Protein AF-A0A7W1PRG0-F1 (afdb_monomer_lite)

Sequence (134 aa):
MAADTMVGPDDLRAFGAVNIRLDDPRYRGPLARDLARLAGGRATELVLLGGLATGKYVDLLLDVVGGRLLFPTDFVGRGDMSRGALLLRAAREGRELAYEPALGALPRPRPRPRGAANGRDENRDDTADPEGRE

pLDDT: mean 78.68, std 19.59, range [35.84, 98.12]

Structure (mmCIF, N/CA/C/O backbone):
data_AF-A0A7W1PRG0-F1
#
_entry.id   AF-A0A7W1PRG0-F1
#
loop_
_atom_site.group_PDB
_atom_site.id
_atom_site.type_symbol
_atom_site.label_atom_id
_atom_site.label_alt_id
_atom_site.label_comp_id
_atom_site.label_asym_id
_atom_site.label_entity_id
_atom_site.label_seq_id
_atom_site.pdbx_PDB_ins_code
_atom_site.Cartn_x
_atom_site.Cartn_y
_atom_site.Cartn_z
_atom_site.occupancy
_atom_site.B_iso_or_equiv
_atom_site.auth_seq_id
_atom_site.auth_comp_id
_atom_site.auth_asym_id
_atom_site.auth_atom_id
_atom_site.pdbx_PDB_model_num
ATOM 1 N N . MET A 1 1 ? 0.738 -22.029 6.331 1.00 50.50 1 MET A N 1
ATOM 2 C CA . MET A 1 1 ? 1.036 -22.388 4.929 1.00 50.50 1 MET A CA 1
ATOM 3 C C . MET A 1 1 ? 2.509 -22.131 4.699 1.00 50.50 1 MET A C 1
ATOM 5 O O . MET A 1 1 ? 2.979 -21.082 5.128 1.00 50.50 1 MET A O 1
ATOM 9 N N . ALA A 1 2 ? 3.233 -23.089 4.122 1.00 68.38 2 ALA A N 1
ATOM 10 C CA . ALA A 1 2 ? 4.584 -22.830 3.634 1.00 68.38 2 ALA A CA 1
ATOM 11 C C . ALA A 1 2 ? 4.486 -21.981 2.357 1.00 68.38 2 ALA A C 1
ATOM 13 O O . ALA A 1 2 ? 3.464 -22.020 1.676 1.00 68.38 2 ALA A O 1
ATOM 14 N N . ALA A 1 3 ? 5.502 -21.175 2.066 1.00 75.75 3 ALA A N 1
ATOM 15 C CA . ALA A 1 3 ? 5.589 -20.524 0.767 1.00 75.75 3 ALA A CA 1
ATOM 16 C C . ALA A 1 3 ? 5.979 -21.579 -0.281 1.00 75.75 3 ALA A C 1
ATOM 18 O O . ALA A 1 3 ? 6.991 -22.256 -0.106 1.00 75.75 3 ALA A O 1
ATOM 19 N N . ASP A 1 4 ? 5.193 -21.708 -1.352 1.00 88.56 4 ASP A N 1
ATOM 20 C CA . ASP A 1 4 ? 5.396 -22.746 -2.379 1.00 88.56 4 ASP A CA 1
ATOM 21 C C . ASP A 1 4 ? 6.439 -22.349 -3.444 1.00 88.56 4 ASP A C 1
ATOM 23 O O . ASP A 1 4 ? 6.905 -23.190 -4.211 1.00 88.56 4 ASP A O 1
ATOM 27 N N . THR A 1 5 ? 6.833 -21.071 -3.483 1.00 91.00 5 THR A N 1
ATOM 28 C CA . THR A 1 5 ? 7.766 -20.516 -4.475 1.00 91.00 5 THR A CA 1
ATOM 29 C C . THR A 1 5 ? 9.046 -20.039 -3.800 1.00 91.00 5 THR A C 1
ATOM 31 O O . THR A 1 5 ? 9.022 -19.112 -2.989 1.00 91.00 5 THR A O 1
ATOM 34 N N . MET A 1 6 ? 10.179 -20.640 -4.165 1.00 92.56 6 MET A N 1
ATOM 35 C CA . MET A 1 6 ? 11.499 -20.163 -3.752 1.00 92.56 6 MET A CA 1
ATOM 36 C C . MET A 1 6 ? 11.862 -18.900 -4.541 1.00 92.56 6 MET A C 1
ATOM 38 O O . MET A 1 6 ? 11.782 -18.905 -5.764 1.00 92.56 6 MET A O 1
ATOM 42 N N . VAL A 1 7 ? 12.265 -17.837 -3.840 1.00 93.62 7 VAL A N 1
ATOM 43 C CA . VAL A 1 7 ? 12.763 -16.590 -4.442 1.00 93.62 7 VAL A CA 1
ATOM 44 C C . VAL A 1 7 ? 14.275 -16.538 -4.255 1.00 93.62 7 VAL A C 1
ATOM 46 O O . VAL A 1 7 ? 14.759 -16.525 -3.121 1.00 93.62 7 VAL A O 1
ATOM 49 N N . GLY A 1 8 ? 15.017 -16.532 -5.360 1.00 96.25 8 GLY A N 1
ATOM 50 C CA . GLY A 1 8 ? 16.476 -16.511 -5.387 1.00 96.25 8 GLY A CA 1
ATOM 51 C C . GLY A 1 8 ? 17.074 -15.161 -5.808 1.00 96.25 8 GLY A C 1
ATOM 52 O O . GLY A 1 8 ? 16.356 -14.219 -6.151 1.00 96.25 8 GLY A O 1
ATOM 53 N N . PRO A 1 9 ? 18.414 -15.041 -5.818 1.00 97.31 9 PRO A N 1
ATOM 54 C CA . PRO A 1 9 ? 19.097 -13.807 -6.213 1.00 97.31 9 PRO A CA 1
ATOM 55 C C . PRO A 1 9 ? 18.767 -13.333 -7.633 1.00 97.31 9 PRO A C 1
ATOM 57 O O . PRO A 1 9 ? 18.684 -12.128 -7.867 1.00 97.31 9 PRO A O 1
ATOM 60 N N . ASP A 1 10 ? 18.570 -14.255 -8.577 1.00 96.75 10 ASP A N 1
ATOM 61 C CA . ASP A 1 10 ? 18.210 -13.911 -9.956 1.00 96.75 10 ASP A CA 1
ATOM 62 C C . ASP A 1 10 ? 16.804 -13.317 -10.053 1.00 96.75 10 ASP A C 1
ATOM 64 O O . ASP A 1 10 ? 16.608 -12.342 -10.779 1.00 96.75 10 ASP A O 1
ATOM 68 N N . ASP A 1 11 ? 15.862 -13.806 -9.244 1.00 94.94 11 ASP A N 1
ATOM 69 C CA . ASP A 1 11 ? 14.525 -13.221 -9.141 1.00 94.94 11 ASP A CA 1
ATOM 70 C C . ASP A 1 11 ? 14.600 -11.793 -8.598 1.00 94.94 11 ASP A C 1
ATOM 72 O O . ASP A 1 11 ? 14.005 -10.879 -9.163 1.00 94.94 11 ASP A O 1
ATOM 76 N N . LEU A 1 12 ? 15.403 -11.561 -7.552 1.00 94.25 12 LEU A N 1
ATOM 77 C CA . LEU A 1 12 ? 15.588 -10.221 -6.987 1.00 94.25 12 LEU A CA 1
ATOM 78 C C . LEU A 1 12 ? 16.194 -9.243 -8.005 1.00 94.25 12 LEU A C 1
ATOM 80 O O . LEU A 1 12 ? 15.760 -8.091 -8.088 1.00 94.25 12 LEU A O 1
ATOM 84 N N . ARG A 1 13 ? 17.162 -9.695 -8.815 1.00 95.94 13 ARG A N 1
ATOM 85 C CA . ARG A 1 13 ? 17.723 -8.893 -9.917 1.00 95.94 13 ARG A CA 1
ATOM 86 C C . ARG A 1 13 ? 16.669 -8.602 -10.982 1.00 95.94 13 ARG A C 1
ATOM 88 O O . ARG A 1 13 ? 16.570 -7.463 -11.437 1.00 95.94 13 ARG A O 1
ATOM 95 N N . ALA A 1 14 ? 15.865 -9.597 -11.349 1.00 92.88 14 ALA A N 1
ATOM 96 C CA . ALA A 1 14 ? 14.778 -9.429 -12.306 1.00 92.88 14 ALA A CA 1
ATOM 97 C C . ALA A 1 14 ? 13.718 -8.437 -11.797 1.00 92.88 14 ALA A C 1
ATOM 99 O O . ALA A 1 14 ? 13.286 -7.566 -12.552 1.00 92.88 14 ALA A O 1
ATOM 100 N N . PHE A 1 15 ? 13.353 -8.497 -10.512 1.00 91.19 15 PHE A N 1
ATOM 101 C CA . PHE A 1 15 ? 12.432 -7.543 -9.886 1.00 91.19 15 PHE A CA 1
ATOM 102 C C . PHE A 1 15 ? 13.003 -6.122 -9.908 1.00 91.19 15 PHE A C 1
ATOM 104 O O . PHE A 1 15 ? 12.298 -5.180 -10.267 1.00 91.19 15 PHE A O 1
ATOM 111 N N . GLY A 1 16 ? 14.293 -5.970 -9.593 1.00 91.88 16 GLY A N 1
ATOM 112 C CA . GLY A 1 16 ? 14.989 -4.682 -9.626 1.00 91.88 16 GLY A CA 1
ATOM 113 C C . GLY A 1 16 ? 15.124 -4.068 -11.025 1.00 91.88 16 GLY A C 1
ATOM 114 O O . GLY A 1 16 ? 15.274 -2.854 -11.145 1.00 91.88 16 GLY A O 1
ATOM 115 N N . ALA A 1 17 ? 15.037 -4.872 -12.090 1.00 93.00 17 ALA A N 1
ATOM 116 C CA . ALA A 1 17 ? 15.130 -4.404 -13.475 1.00 93.00 17 ALA A CA 1
ATOM 117 C C . ALA A 1 17 ? 13.839 -3.739 -14.003 1.00 93.00 17 ALA A C 1
ATOM 119 O O . ALA A 1 17 ? 13.829 -3.170 -15.105 1.00 93.00 17 ALA A O 1
ATOM 120 N N . VAL A 1 18 ? 12.735 -3.814 -13.252 1.00 91.50 18 VAL A N 1
ATOM 121 C CA . VAL A 1 18 ? 11.455 -3.198 -13.618 1.00 91.50 18 VAL A CA 1
ATOM 122 C C . VAL A 1 18 ? 11.296 -1.866 -12.893 1.00 91.50 18 VAL A C 1
ATOM 124 O O . VAL A 1 18 ? 11.309 -1.789 -11.667 1.00 91.50 18 VAL A O 1
ATOM 127 N N . ASN A 1 19 ? 11.100 -0.792 -13.659 1.00 88.00 19 ASN A N 1
ATOM 128 C CA . ASN A 1 19 ? 10.849 0.517 -13.073 1.00 88.00 19 ASN A CA 1
ATOM 129 C C . ASN A 1 19 ? 9.418 0.579 -12.526 1.00 88.00 19 ASN A C 1
ATOM 131 O O . ASN A 1 19 ? 8.456 0.316 -13.244 1.00 88.00 19 ASN A O 1
ATOM 135 N N . ILE A 1 20 ? 9.265 1.011 -11.273 1.00 85.94 20 ILE A N 1
ATOM 136 C CA . ILE A 1 20 ? 7.956 1.234 -10.640 1.00 85.94 20 ILE A CA 1
ATOM 137 C C . ILE A 1 20 ? 7.369 2.556 -11.160 1.00 85.94 20 ILE A C 1
ATOM 139 O O . ILE A 1 20 ? 7.403 3.594 -10.486 1.00 85.94 20 ILE A O 1
ATOM 143 N N . ARG A 1 21 ? 6.887 2.532 -12.405 1.00 85.12 21 ARG A N 1
ATOM 144 C CA . ARG A 1 21 ? 6.259 3.662 -13.096 1.00 85.12 21 ARG A CA 1
ATOM 145 C C . ARG A 1 21 ? 5.028 3.203 -13.864 1.00 85.12 21 ARG A C 1
ATOM 147 O O . ARG A 1 21 ? 5.051 2.168 -14.519 1.00 85.12 21 ARG A O 1
ATOM 154 N N . LEU A 1 22 ? 3.960 4.000 -13.818 1.00 84.56 22 LEU A N 1
ATOM 155 C CA . LEU A 1 22 ? 2.697 3.666 -14.484 1.00 84.56 22 LEU A CA 1
ATOM 156 C C . LEU A 1 22 ? 2.790 3.634 -16.017 1.00 84.56 22 LEU A C 1
ATOM 158 O O . LEU A 1 22 ? 1.902 3.074 -16.649 1.00 84.56 22 LEU A O 1
ATOM 162 N N . ASP A 1 23 ? 3.823 4.214 -16.622 1.00 86.75 23 ASP A N 1
ATOM 163 C CA . ASP A 1 23 ? 4.082 4.122 -18.061 1.00 86.75 23 ASP A CA 1
ATOM 164 C C . ASP A 1 23 ? 4.913 2.888 -18.458 1.00 86.75 23 ASP A C 1
ATOM 166 O O . ASP A 1 23 ? 4.972 2.575 -19.646 1.00 86.75 23 ASP A O 1
ATOM 170 N N . ASP A 1 24 ? 5.493 2.145 -17.504 1.00 90.69 24 ASP A N 1
ATOM 171 C CA . ASP A 1 24 ? 6.158 0.866 -17.774 1.00 90.69 24 ASP A CA 1
ATOM 172 C C . ASP A 1 24 ? 5.105 -0.263 -17.822 1.00 90.69 24 ASP A C 1
ATOM 174 O O . ASP A 1 24 ? 4.514 -0.610 -16.790 1.00 90.69 24 ASP A O 1
ATOM 178 N N . PRO A 1 25 ? 4.847 -0.880 -18.992 1.00 91.19 25 PRO A N 1
ATOM 179 C CA . PRO A 1 25 ? 3.828 -1.919 -19.128 1.00 91.19 25 PRO A CA 1
ATOM 180 C C . PRO A 1 25 ? 4.151 -3.181 -18.318 1.00 91.19 25 PRO A C 1
ATOM 182 O O . PRO A 1 25 ? 3.223 -3.886 -17.913 1.00 91.19 25 PRO A O 1
ATOM 185 N N . ARG A 1 26 ? 5.434 -3.450 -18.027 1.00 91.81 26 ARG A N 1
ATOM 186 C CA . ARG A 1 26 ? 5.861 -4.596 -17.204 1.00 91.81 26 ARG A CA 1
ATOM 187 C C . ARG A 1 26 ? 5.451 -4.427 -15.743 1.00 91.81 26 ARG A C 1
ATOM 189 O O . ARG A 1 26 ? 5.270 -5.421 -15.051 1.00 91.81 26 ARG A O 1
ATOM 196 N N . TYR A 1 27 ? 5.263 -3.186 -15.297 1.00 90.00 27 TYR A N 1
ATOM 197 C CA . TYR A 1 27 ? 4.741 -2.863 -13.974 1.00 90.00 27 TYR A CA 1
ATOM 198 C C . TYR A 1 27 ? 3.218 -2.645 -13.992 1.00 90.00 27 TYR A C 1
ATOM 200 O O . TYR A 1 27 ? 2.489 -3.279 -13.226 1.00 90.00 27 TYR A O 1
ATOM 208 N N . ARG A 1 28 ? 2.707 -1.793 -14.894 1.00 90.75 28 ARG A N 1
ATOM 209 C CA . ARG A 1 28 ? 1.275 -1.446 -14.954 1.00 90.75 28 ARG A CA 1
ATOM 210 C C . ARG A 1 28 ? 0.389 -2.642 -15.303 1.00 90.75 28 ARG A C 1
ATOM 212 O O . ARG A 1 28 ? -0.686 -2.777 -14.725 1.00 90.75 28 ARG A O 1
ATOM 219 N N . GLY A 1 29 ? 0.810 -3.482 -16.251 1.00 92.88 29 GLY A N 1
ATOM 220 C CA . GLY A 1 29 ? 0.007 -4.594 -16.766 1.00 92.88 29 GLY A CA 1
ATOM 221 C C . GLY A 1 29 ? -0.372 -5.613 -15.684 1.00 92.88 29 GLY A C 1
ATOM 222 O O . GLY A 1 29 ? -1.566 -5.848 -15.482 1.00 92.88 29 GLY A O 1
ATOM 223 N N . PRO A 1 30 ? 0.607 -6.188 -14.956 1.00 92.75 30 PRO A N 1
ATOM 224 C CA . PRO A 1 30 ? 0.329 -7.100 -13.851 1.00 92.75 30 PRO A CA 1
ATOM 225 C C . PRO A 1 30 ? -0.543 -6.476 -12.759 1.00 92.75 30 PRO A C 1
ATOM 227 O O . PRO A 1 30 ? -1.549 -7.069 -12.376 1.00 92.75 30 PRO A O 1
ATOM 230 N N . LEU A 1 31 ? -0.216 -5.251 -12.331 1.00 89.88 31 LEU A N 1
ATOM 231 C CA . LEU A 1 31 ? -0.954 -4.555 -11.279 1.00 89.88 31 LEU A CA 1
ATOM 232 C C . LEU A 1 31 ? -2.421 -4.318 -11.671 1.00 89.88 31 LEU A C 1
ATOM 234 O O . LEU A 1 31 ? -3.319 -4.636 -10.899 1.00 89.88 31 LEU A O 1
ATOM 238 N N . ALA A 1 32 ? -2.688 -3.829 -12.885 1.00 90.69 32 ALA A N 1
ATOM 239 C CA . ALA A 1 32 ? -4.053 -3.588 -13.357 1.00 90.69 32 ALA A CA 1
ATOM 240 C C . ALA A 1 32 ? -4.873 -4.883 -13.466 1.00 90.69 32 ALA A C 1
ATOM 242 O O . ALA A 1 32 ? -6.032 -4.919 -13.051 1.00 90.69 32 ALA A O 1
ATOM 243 N N . ARG A 1 33 ? -4.272 -5.957 -13.995 1.00 92.50 33 ARG A N 1
ATOM 244 C CA . ARG A 1 33 ? -4.923 -7.270 -14.119 1.00 92.50 33 ARG A CA 1
ATOM 245 C C . ARG A 1 33 ? -5.354 -7.805 -12.757 1.00 92.50 33 ARG A C 1
ATOM 247 O O . ARG A 1 33 ? -6.487 -8.260 -12.607 1.00 92.50 33 ARG A O 1
ATOM 254 N N . ASP A 1 34 ? -4.453 -7.780 -11.782 1.00 90.38 34 ASP A N 1
ATOM 255 C CA . ASP A 1 34 ? -4.722 -8.378 -10.476 1.00 90.38 34 ASP A CA 1
ATOM 256 C C . ASP A 1 34 ? -5.665 -7.496 -9.645 1.00 90.38 34 ASP A C 1
ATOM 258 O O . ASP A 1 34 ? -6.558 -8.016 -8.977 1.00 90.38 34 ASP A O 1
ATOM 262 N N . LEU A 1 35 ? -5.595 -6.169 -9.799 1.00 88.12 35 LEU A N 1
ATOM 263 C CA . LEU A 1 35 ? -6.596 -5.258 -9.239 1.00 88.12 35 LEU A CA 1
ATOM 264 C C . LEU A 1 35 ? -7.991 -5.474 -9.822 1.00 88.12 35 LEU A C 1
ATOM 266 O O . LEU A 1 35 ? -8.956 -5.470 -9.065 1.00 88.12 35 LEU A O 1
ATOM 270 N N . ALA A 1 36 ? -8.124 -5.702 -11.131 1.00 87.81 36 ALA A N 1
ATOM 271 C CA . ALA A 1 36 ? -9.422 -5.989 -11.741 1.00 87.81 36 ALA A CA 1
ATOM 272 C C . ALA A 1 36 ? -10.050 -7.275 -11.173 1.00 87.81 36 ALA A C 1
ATOM 274 O O . ALA A 1 36 ? -11.254 -7.321 -10.921 1.00 87.81 36 ALA A O 1
ATOM 275 N N . ARG A 1 37 ? -9.229 -8.302 -10.906 1.00 88.00 37 ARG A N 1
ATOM 276 C CA . ARG A 1 37 ? -9.675 -9.544 -10.253 1.00 88.00 37 ARG A CA 1
ATOM 277 C C . ARG A 1 37 ? -10.159 -9.295 -8.826 1.00 88.00 37 ARG A C 1
ATOM 279 O O . ARG A 1 37 ? -11.223 -9.784 -8.462 1.00 88.00 37 ARG A O 1
ATOM 286 N N . LEU A 1 38 ? -9.412 -8.514 -8.043 1.00 84.31 38 LEU A N 1
ATOM 287 C CA . LEU A 1 38 ? -9.803 -8.139 -6.679 1.00 84.31 38 LEU A CA 1
ATOM 288 C C . LEU A 1 38 ? -11.084 -7.295 -6.670 1.00 84.31 38 LEU A C 1
ATOM 290 O O . LEU A 1 38 ? -11.985 -7.533 -5.870 1.00 84.31 38 LEU A O 1
ATOM 294 N N . ALA A 1 39 ? -11.195 -6.341 -7.594 1.00 82.06 39 ALA A N 1
ATOM 295 C CA . ALA A 1 39 ? -12.329 -5.433 -7.690 1.00 82.06 39 ALA A CA 1
ATOM 296 C C . ALA A 1 39 ? -13.643 -6.133 -8.064 1.00 82.06 39 ALA A C 1
ATOM 298 O O . ALA A 1 39 ? -14.699 -5.644 -7.654 1.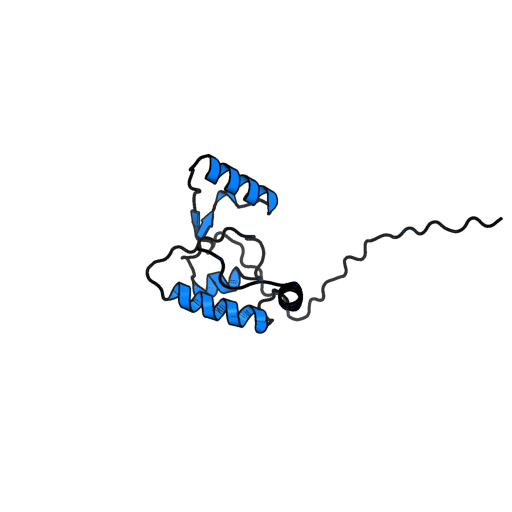00 82.06 39 ALA A O 1
ATOM 299 N N . GLY A 1 40 ? -13.566 -7.231 -8.829 1.00 78.94 40 GLY A N 1
ATOM 300 C CA . GLY A 1 40 ? -14.702 -8.066 -9.235 1.00 78.94 40 GLY A CA 1
ATOM 301 C C . GLY A 1 40 ? -15.141 -9.113 -8.203 1.00 78.94 40 GLY A C 1
ATOM 302 O O . GLY A 1 40 ? -16.154 -9.780 -8.413 1.00 78.94 40 GLY A O 1
ATOM 303 N N . GLY A 1 41 ? -14.405 -9.273 -7.098 1.00 70.75 41 GLY A N 1
ATOM 304 C CA . GLY A 1 41 ? -14.809 -10.113 -5.968 1.00 70.75 41 GLY A CA 1
ATOM 305 C C . GLY A 1 41 ? -15.956 -9.502 -5.151 1.00 70.75 41 GLY A C 1
ATOM 306 O O . GLY A 1 41 ? -16.302 -8.331 -5.310 1.00 70.75 41 GLY A O 1
ATOM 307 N N . ARG A 1 42 ? -16.553 -10.294 -4.243 1.00 67.00 42 ARG A N 1
ATOM 308 C CA . ARG A 1 42 ? -17.539 -9.804 -3.252 1.00 67.00 42 ARG A CA 1
ATOM 309 C C . ARG A 1 42 ? -16.990 -8.584 -2.501 1.00 67.00 42 ARG A C 1
ATOM 311 O O . ARG A 1 42 ? -15.777 -8.454 -2.387 1.00 67.00 42 ARG A O 1
ATOM 318 N N . ALA A 1 43 ? -17.884 -7.733 -1.985 1.00 69.12 43 ALA A N 1
ATOM 319 C CA . ALA A 1 43 ? -17.588 -6.493 -1.256 1.00 69.12 43 ALA A CA 1
ATOM 320 C C . ALA A 1 43 ? -16.390 -6.633 -0.296 1.00 69.12 43 ALA A C 1
ATOM 322 O O . ALA A 1 43 ? -16.532 -7.074 0.838 1.00 69.12 43 ALA A O 1
ATOM 323 N N . THR A 1 44 ? -15.204 -6.301 -0.803 1.00 76.12 44 THR A N 1
ATOM 324 C CA . THR A 1 44 ? -13.927 -6.387 -0.096 1.00 76.12 44 THR A CA 1
ATOM 325 C C . THR A 1 44 ? -13.454 -4.965 0.126 1.00 76.12 44 THR A C 1
ATOM 327 O O . THR A 1 44 ? -13.434 -4.169 -0.816 1.00 76.12 44 THR A O 1
ATOM 330 N N . GLU A 1 45 ? -13.094 -4.645 1.361 1.00 83.19 45 GLU A N 1
ATOM 331 C CA . GLU A 1 45 ? -12.439 -3.385 1.688 1.00 83.19 45 GLU A CA 1
ATOM 332 C C . GLU A 1 45 ? -10.966 -3.471 1.287 1.00 83.19 45 GLU A C 1
ATOM 334 O O . GLU A 1 45 ? -10.270 -4.432 1.622 1.00 83.19 45 GLU A O 1
ATOM 339 N N . LEU A 1 46 ? -10.484 -2.480 0.535 1.00 87.88 46 LEU A N 1
ATOM 340 C CA . LEU A 1 46 ? -9.079 -2.399 0.149 1.00 87.88 46 LEU A CA 1
ATOM 341 C C . LEU A 1 46 ? -8.403 -1.319 0.977 1.00 87.88 46 LEU A C 1
ATOM 343 O O . LEU A 1 46 ? -8.655 -0.139 0.759 1.00 87.88 46 LEU A O 1
ATOM 347 N N . VAL A 1 47 ? -7.511 -1.713 1.881 1.00 91.06 47 VAL A N 1
ATOM 348 C CA . VAL A 1 47 ? -6.801 -0.779 2.762 1.00 91.06 47 VAL A CA 1
ATOM 349 C C . VAL A 1 47 ? -5.349 -0.618 2.309 1.00 91.06 47 VAL A C 1
ATOM 351 O O . VAL A 1 47 ? -4.579 -1.579 2.280 1.00 91.06 47 VAL A O 1
ATOM 354 N N . LEU A 1 48 ? -4.944 0.608 1.976 1.00 90.31 48 LEU A N 1
ATOM 355 C CA . LEU A 1 48 ? -3.567 0.942 1.622 1.00 90.31 48 LEU A CA 1
ATOM 356 C C . LEU A 1 48 ? -2.736 1.213 2.883 1.00 90.31 48 LEU A C 1
ATOM 358 O O . LEU A 1 48 ? -2.829 2.275 3.493 1.00 90.31 48 LEU A O 1
ATOM 362 N N . LEU A 1 49 ? -1.876 0.256 3.236 1.00 90.62 49 LEU A N 1
ATOM 363 C CA . LEU A 1 49 ? -0.960 0.349 4.384 1.00 90.62 49 LEU A CA 1
ATOM 364 C C . LEU A 1 49 ? 0.456 0.837 4.011 1.00 90.62 49 LEU A C 1
ATOM 366 O O . LEU A 1 49 ? 1.341 0.900 4.863 1.00 90.62 49 LEU A O 1
ATOM 370 N N . GLY A 1 50 ? 0.678 1.168 2.737 1.00 83.06 50 GLY A N 1
ATOM 371 C CA . GLY A 1 50 ? 1.951 1.658 2.210 1.00 83.06 50 GLY A CA 1
ATOM 372 C C . GLY A 1 50 ? 2.039 3.184 2.117 1.00 83.06 50 GLY A C 1
ATOM 373 O O . GLY A 1 50 ? 1.246 3.930 2.691 1.00 83.06 50 GLY A O 1
ATOM 374 N N . GLY A 1 51 ? 3.027 3.662 1.360 1.00 77.81 51 GLY A N 1
ATOM 375 C CA . GLY A 1 51 ? 3.239 5.088 1.135 1.00 77.81 51 GLY A CA 1
ATOM 376 C C . GLY A 1 51 ? 2.101 5.758 0.358 1.00 77.81 51 GLY A C 1
ATOM 377 O O . GLY A 1 51 ? 1.866 5.475 -0.810 1.00 77.81 51 GLY A O 1
ATOM 378 N N . LEU A 1 52 ? 1.446 6.740 0.973 1.00 69.50 52 LEU A N 1
ATOM 379 C CA . LEU A 1 52 ? 0.325 7.472 0.361 1.00 69.50 52 LEU A CA 1
ATOM 380 C C . LEU A 1 52 ? 0.767 8.572 -0.625 1.00 69.50 52 LEU A C 1
ATOM 382 O O . LEU A 1 52 ? -0.055 9.186 -1.293 1.00 69.50 52 LEU A O 1
ATOM 386 N N . ALA A 1 53 ? 2.074 8.840 -0.709 1.00 59.34 53 ALA A N 1
ATOM 387 C CA . ALA A 1 53 ? 2.619 10.048 -1.330 1.00 59.34 53 ALA A CA 1
ATOM 388 C C . ALA A 1 53 ? 2.938 9.926 -2.831 1.00 59.34 53 ALA A C 1
ATOM 390 O O . ALA A 1 53 ? 3.364 10.905 -3.442 1.00 59.34 53 ALA A O 1
ATOM 391 N N . THR A 1 54 ? 2.794 8.747 -3.450 1.00 62.22 54 THR A N 1
ATOM 392 C CA . THR A 1 54 ? 3.246 8.562 -4.839 1.00 62.22 54 THR A CA 1
ATOM 393 C C . THR A 1 54 ? 2.158 8.025 -5.760 1.00 62.22 54 THR A C 1
ATOM 395 O O . THR A 1 54 ? 1.652 6.925 -5.557 1.00 62.22 54 THR A O 1
ATOM 398 N N . GLY A 1 55 ? 1.921 8.728 -6.872 1.00 65.31 55 GLY A N 1
ATOM 399 C CA . GLY A 1 55 ? 1.090 8.277 -8.004 1.00 65.31 55 GLY A CA 1
ATOM 400 C C . GLY A 1 55 ? 1.636 7.049 -8.738 1.00 65.31 55 GLY A C 1
ATOM 401 O O . GLY A 1 55 ? 1.178 6.696 -9.811 1.00 65.31 55 GLY A O 1
ATOM 402 N N . LYS A 1 56 ? 2.643 6.370 -8.179 1.00 73.56 56 LYS A N 1
ATOM 403 C CA . LYS A 1 56 ? 3.216 5.136 -8.726 1.00 73.56 56 LYS A CA 1
ATOM 404 C C . LYS A 1 56 ? 2.208 3.985 -8.734 1.00 73.56 56 LYS A C 1
ATOM 406 O O . LYS A 1 56 ? 2.340 3.072 -9.536 1.00 73.56 56 LYS A O 1
ATOM 411 N N . TYR A 1 57 ? 1.234 4.003 -7.833 1.00 79.50 57 TYR A N 1
ATOM 412 C CA . TYR A 1 57 ? 0.193 2.975 -7.734 1.00 79.50 57 TYR A CA 1
ATOM 413 C C . TYR A 1 57 ? -1.136 3.534 -7.247 1.00 79.50 57 TYR A C 1
ATOM 415 O O . TYR A 1 57 ? -2.166 3.002 -7.638 1.00 79.50 57 TYR A O 1
ATOM 423 N N . VAL A 1 58 ? -1.130 4.605 -6.444 1.00 85.31 58 VAL A N 1
ATOM 424 C CA . VAL A 1 58 ? -2.359 5.199 -5.897 1.00 85.31 58 VAL A CA 1
ATOM 425 C C . VAL A 1 58 ? -3.333 5.587 -7.009 1.00 85.31 58 VAL A C 1
ATOM 427 O O . VAL A 1 58 ? -4.512 5.277 -6.897 1.00 85.31 58 VAL A O 1
ATOM 430 N N . ASP A 1 59 ? -2.845 6.160 -8.112 1.00 84.00 59 ASP A N 1
ATOM 431 C CA . ASP A 1 59 ? -3.703 6.545 -9.239 1.00 84.00 59 ASP A CA 1
ATOM 432 C C . ASP A 1 59 ? -4.376 5.323 -9.875 1.00 84.00 59 ASP A C 1
ATOM 434 O O . ASP A 1 59 ? -5.589 5.303 -10.043 1.00 84.00 59 ASP A O 1
ATOM 438 N N . LEU A 1 60 ? -3.612 4.258 -10.138 1.00 86.69 60 LEU A N 1
ATOM 439 C CA . LEU A 1 60 ? -4.158 3.026 -10.709 1.00 86.69 60 LEU A CA 1
ATOM 440 C C . LEU A 1 60 ? -5.112 2.308 -9.743 1.00 86.69 60 LEU A C 1
ATOM 442 O O . LEU A 1 60 ? -6.110 1.740 -10.177 1.00 86.69 60 LEU A O 1
ATOM 446 N N . LEU A 1 61 ? -4.825 2.335 -8.439 1.00 88.69 61 LEU A N 1
ATOM 447 C CA . LEU A 1 61 ? -5.728 1.808 -7.418 1.00 88.69 61 LEU A CA 1
ATOM 448 C C . LEU A 1 61 ? -7.047 2.586 -7.427 1.00 88.69 61 LEU A C 1
ATOM 450 O O . LEU A 1 61 ? -8.109 1.980 -7.530 1.00 88.69 61 LEU A O 1
ATOM 454 N N . LEU A 1 62 ? -6.988 3.919 -7.379 1.00 87.56 62 LEU A N 1
ATOM 455 C CA . LEU A 1 62 ? -8.173 4.775 -7.416 1.00 87.56 62 LEU A CA 1
ATOM 456 C C . LEU A 1 62 ? -8.970 4.607 -8.717 1.00 87.56 62 LEU A C 1
ATOM 458 O O . LEU A 1 62 ? -10.196 4.596 -8.656 1.00 87.56 62 LEU A O 1
ATOM 462 N N . ASP A 1 63 ? -8.308 4.431 -9.862 1.00 87.06 63 ASP A N 1
ATOM 463 C CA . ASP A 1 63 ? -8.973 4.190 -11.149 1.00 87.06 63 ASP A CA 1
ATOM 464 C C . ASP A 1 63 ? -9.790 2.886 -11.148 1.00 87.06 63 ASP A C 1
ATOM 466 O O . ASP A 1 63 ? -10.853 2.824 -11.764 1.00 87.06 63 ASP A O 1
ATOM 470 N N . VAL A 1 64 ? -9.313 1.841 -10.461 1.00 87.12 64 VAL A N 1
ATOM 471 C CA . VAL A 1 64 ? -9.954 0.514 -10.469 1.00 87.12 64 VAL A CA 1
ATOM 472 C C . VAL A 1 64 ? -10.962 0.343 -9.331 1.00 87.12 64 VAL A C 1
ATOM 474 O O . VAL A 1 64 ? -12.048 -0.202 -9.539 1.00 87.12 64 VAL A O 1
ATOM 477 N N . VAL A 1 65 ? -10.620 0.769 -8.112 1.00 85.38 65 VAL A N 1
ATOM 478 C CA . VAL A 1 65 ? -11.450 0.521 -6.919 1.00 85.38 65 VAL A CA 1
ATOM 479 C C . VAL A 1 65 ? -12.187 1.757 -6.404 1.00 85.38 65 VAL A C 1
ATOM 481 O O . VAL A 1 65 ? -13.144 1.609 -5.638 1.00 85.38 65 VAL A O 1
ATOM 484 N N . GLY A 1 66 ? -11.823 2.956 -6.865 1.00 86.00 66 GLY A N 1
ATOM 485 C CA . GLY A 1 66 ? -12.519 4.202 -6.551 1.00 86.00 66 GLY A CA 1
ATOM 486 C C . GLY A 1 66 ? -12.596 4.485 -5.051 1.00 86.00 66 GLY A C 1
ATOM 487 O O . GLY A 1 66 ? -11.625 4.307 -4.317 1.00 86.00 66 GLY A O 1
ATOM 488 N N . GLY A 1 67 ? -13.779 4.897 -4.588 1.00 85.06 67 GLY A N 1
ATOM 489 C CA . GLY A 1 67 ? -14.046 5.213 -3.178 1.00 85.06 67 GLY A CA 1
ATOM 490 C C . GLY A 1 67 ? -13.951 4.027 -2.210 1.00 85.06 67 GLY A C 1
ATOM 491 O O . GLY A 1 67 ? -14.036 4.238 -1.007 1.00 85.06 67 GLY A O 1
ATOM 492 N N . ARG A 1 68 ? -13.755 2.795 -2.707 1.00 88.12 68 ARG A N 1
ATOM 493 C CA . ARG A 1 68 ? -13.505 1.609 -1.866 1.00 88.12 68 ARG A CA 1
ATOM 494 C C . ARG A 1 68 ? -12.054 1.499 -1.395 1.00 88.12 68 ARG A C 1
ATOM 496 O O . ARG A 1 68 ? -11.760 0.639 -0.570 1.00 88.12 68 ARG A O 1
ATOM 503 N N . LEU A 1 69 ? -11.146 2.310 -1.945 1.00 90.56 69 LEU A N 1
ATOM 504 C CA . LEU A 1 69 ? -9.774 2.385 -1.457 1.00 90.56 69 LEU A CA 1
ATOM 505 C C . LEU A 1 69 ? -9.754 3.180 -0.156 1.00 90.56 69 LEU A C 1
ATOM 507 O O . LEU A 1 69 ? -9.995 4.385 -0.167 1.00 90.56 69 LEU A O 1
ATOM 511 N N . LEU A 1 70 ? -9.442 2.508 0.939 1.00 92.75 70 LEU A N 1
ATOM 512 C CA . LEU A 1 70 ? -9.310 3.077 2.268 1.00 92.75 70 LEU A CA 1
ATOM 513 C C . LEU A 1 70 ? -7.836 3.243 2.638 1.00 92.75 70 LEU A C 1
ATOM 515 O O . LEU A 1 70 ? -6.953 2.578 2.090 1.00 92.75 70 LEU A O 1
ATOM 519 N N . PHE A 1 71 ? -7.562 4.095 3.615 1.00 93.12 71 PHE A N 1
ATOM 520 C CA . PHE A 1 71 ? -6.268 4.161 4.286 1.00 93.12 71 PHE A CA 1
ATOM 521 C C . PHE A 1 71 ? -6.456 4.568 5.754 1.00 93.12 71 PHE A C 1
ATOM 523 O O . PHE A 1 71 ? -7.487 5.153 6.086 1.00 93.12 71 PHE A O 1
ATOM 530 N N . PRO A 1 72 ? -5.496 4.272 6.650 1.00 94.88 72 PRO A N 1
ATOM 531 C CA . PRO A 1 72 ? -5.600 4.711 8.036 1.00 94.88 72 PRO A CA 1
ATOM 532 C C . PRO A 1 72 ? -5.453 6.233 8.141 1.00 94.88 72 PRO A C 1
ATOM 534 O O . PRO A 1 72 ? -4.415 6.763 7.742 1.00 94.88 72 PRO A O 1
ATOM 537 N N . THR A 1 73 ? -6.423 6.937 8.725 1.00 93.12 73 THR A N 1
ATOM 538 C CA . THR A 1 73 ? -6.390 8.411 8.859 1.00 93.12 73 THR A CA 1
ATOM 539 C C . THR A 1 73 ? -5.121 8.889 9.575 1.00 93.12 73 THR A C 1
ATOM 541 O O . THR A 1 73 ? -4.500 9.882 9.194 1.00 93.12 73 THR A O 1
ATOM 544 N N . ASP A 1 74 ? -4.640 8.108 10.545 1.00 92.69 74 ASP A N 1
ATOM 545 C CA . ASP A 1 74 ? -3.408 8.386 11.287 1.00 92.69 74 ASP A CA 1
ATOM 546 C C . ASP A 1 74 ? -2.139 8.396 10.414 1.00 92.69 74 ASP A C 1
ATOM 548 O O . ASP A 1 74 ? -1.076 8.780 10.900 1.00 92.69 74 ASP A O 1
ATOM 552 N N . PHE A 1 75 ? -2.189 7.963 9.149 1.00 91.44 75 PHE A N 1
ATOM 553 C CA . PHE A 1 75 ? -1.033 7.962 8.247 1.00 91.44 75 PHE A CA 1
ATOM 554 C C . PHE A 1 75 ? -0.724 9.336 7.648 1.00 91.44 75 PHE A C 1
ATOM 556 O O . PHE A 1 75 ? 0.390 9.531 7.140 1.00 91.44 75 PHE A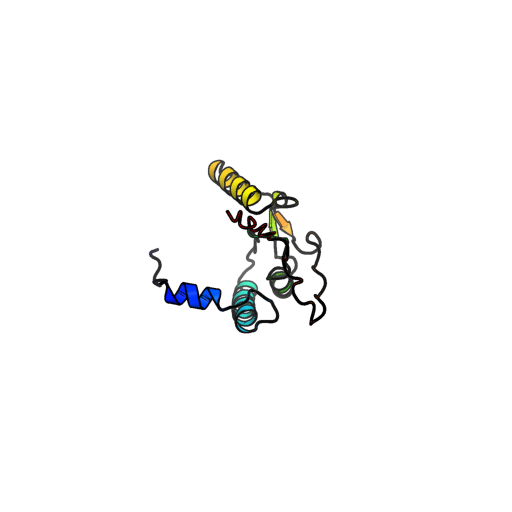 O 1
ATOM 563 N N . VAL A 1 76 ? -1.671 10.279 7.685 1.00 87.25 76 VAL A N 1
ATOM 564 C CA . VAL A 1 76 ? -1.468 11.635 7.162 1.00 87.25 76 VAL A CA 1
ATOM 565 C C . VAL A 1 76 ? -0.316 12.308 7.912 1.00 87.25 76 VAL A C 1
ATOM 567 O O . VAL A 1 76 ? -0.219 12.251 9.135 1.00 87.25 76 VAL A O 1
ATOM 570 N N . GLY A 1 77 ? 0.612 12.911 7.166 1.00 86.50 77 GLY A N 1
ATOM 571 C CA . GLY A 1 77 ? 1.787 13.576 7.739 1.00 86.50 77 GLY A CA 1
ATOM 572 C C . GLY A 1 77 ? 2.856 12.634 8.311 1.00 86.50 77 GLY A C 1
ATOM 573 O O . GLY A 1 77 ? 3.848 13.111 8.859 1.00 86.50 77 GLY A O 1
ATOM 574 N N . ARG A 1 78 ? 2.710 11.306 8.174 1.00 89.12 78 ARG A N 1
ATOM 575 C CA . ARG A 1 78 ? 3.713 10.334 8.637 1.00 89.12 78 ARG A CA 1
ATOM 576 C C . ARG A 1 78 ? 4.606 9.834 7.505 1.00 89.12 78 ARG A C 1
ATOM 578 O O . ARG A 1 78 ? 4.133 9.467 6.429 1.00 89.12 78 ARG A O 1
ATOM 585 N N . GLY A 1 79 ? 5.906 9.748 7.783 1.00 88.94 79 GLY A N 1
ATOM 586 C CA . GLY A 1 79 ? 6.867 9.011 6.956 1.00 88.94 79 GLY A CA 1
ATOM 587 C C . GLY A 1 79 ? 6.789 7.494 7.167 1.00 88.94 79 GLY A C 1
ATOM 588 O O . GLY A 1 79 ? 6.130 7.024 8.096 1.00 88.94 79 GLY A O 1
ATOM 589 N N . ASP A 1 80 ? 7.497 6.729 6.331 1.00 89.00 80 ASP A N 1
ATOM 590 C CA . ASP A 1 80 ? 7.447 5.255 6.309 1.00 89.00 80 ASP A CA 1
ATOM 591 C C . ASP A 1 80 ? 7.723 4.618 7.675 1.00 89.00 80 ASP A C 1
ATOM 593 O O . ASP A 1 80 ? 6.911 3.836 8.170 1.00 89.00 80 ASP A O 1
ATOM 597 N N . MET A 1 81 ? 8.809 5.018 8.339 1.00 92.19 81 MET A N 1
ATOM 598 C CA . MET A 1 81 ? 9.172 4.471 9.651 1.00 92.19 81 MET A CA 1
ATOM 599 C C . MET A 1 81 ? 8.133 4.803 10.731 1.00 92.19 81 MET A C 1
ATOM 601 O O . MET A 1 81 ? 7.809 3.960 11.565 1.00 92.19 81 MET A O 1
ATOM 605 N N . SER A 1 82 ? 7.567 6.016 10.695 1.00 93.88 82 SER A N 1
ATOM 606 C CA . SER A 1 82 ? 6.540 6.453 11.653 1.00 93.88 82 SER A CA 1
ATOM 607 C C . SER A 1 82 ? 5.232 5.676 11.474 1.00 93.88 82 SER A C 1
ATOM 609 O O . SER A 1 82 ? 4.608 5.285 12.461 1.00 93.88 82 SER A O 1
ATOM 611 N N . ARG A 1 83 ? 4.842 5.379 10.226 1.00 94.19 83 ARG A N 1
ATOM 612 C CA . ARG A 1 83 ? 3.707 4.489 9.929 1.00 94.19 83 ARG A CA 1
ATOM 613 C C . ARG A 1 83 ? 3.963 3.061 10.405 1.00 94.19 83 ARG A C 1
ATOM 615 O O . ARG A 1 83 ? 3.096 2.474 11.043 1.00 94.19 83 ARG A O 1
ATOM 622 N N . GLY A 1 84 ? 5.157 2.522 10.151 1.00 94.06 84 GLY A N 1
ATOM 623 C CA . GLY A 1 84 ? 5.538 1.183 10.608 1.00 94.06 84 GLY A CA 1
ATOM 624 C C . GLY A 1 84 ? 5.464 1.042 12.131 1.00 94.06 84 GLY A C 1
ATOM 625 O O . GLY A 1 84 ? 4.847 0.108 12.638 1.00 94.06 84 GLY A O 1
ATOM 626 N N . ALA A 1 85 ? 6.008 2.013 12.870 1.00 96.00 85 ALA A N 1
ATOM 627 C CA . ALA A 1 85 ? 5.929 2.035 14.330 1.00 96.00 85 ALA A CA 1
ATOM 628 C C . ALA A 1 85 ? 4.478 2.105 14.845 1.00 96.00 85 ALA A C 1
ATOM 630 O O . ALA A 1 85 ? 4.133 1.410 15.803 1.00 96.00 85 ALA A O 1
ATOM 631 N N . LEU A 1 86 ? 3.616 2.901 14.197 1.00 95.62 86 LEU A N 1
ATOM 632 C CA . LEU A 1 86 ? 2.185 2.970 14.510 1.00 95.62 86 LEU A CA 1
ATOM 633 C C . LEU A 1 86 ? 1.498 1.609 14.324 1.00 95.62 86 LEU A C 1
ATOM 635 O O . LEU A 1 86 ? 0.788 1.171 15.228 1.00 95.62 86 LEU A O 1
ATOM 639 N N . LEU A 1 87 ? 1.731 0.937 13.190 1.00 95.62 87 LEU A N 1
ATOM 640 C CA . LEU A 1 87 ? 1.153 -0.379 12.901 1.00 95.62 87 LEU A CA 1
ATOM 641 C C . LEU A 1 87 ? 1.585 -1.427 13.932 1.00 95.62 87 LEU A C 1
ATOM 643 O O . LEU A 1 87 ? 0.743 -2.147 14.464 1.00 95.62 87 LEU A O 1
ATOM 647 N N . LEU A 1 88 ? 2.878 -1.479 14.266 1.00 96.88 88 LEU A N 1
ATOM 648 C CA . LEU A 1 88 ? 3.402 -2.419 15.262 1.00 96.88 88 LEU A CA 1
ATOM 649 C C . LEU A 1 88 ? 2.804 -2.175 16.652 1.00 96.88 88 LEU A C 1
ATOM 651 O O . LEU A 1 88 ? 2.457 -3.123 17.356 1.00 96.88 88 LEU A O 1
ATOM 655 N N . ARG A 1 89 ? 2.649 -0.906 17.048 1.00 97.50 89 ARG A N 1
ATOM 656 C CA . ARG A 1 89 ? 2.023 -0.546 18.323 1.00 97.50 89 ARG A CA 1
ATOM 657 C C . ARG A 1 89 ? 0.549 -0.948 18.361 1.00 97.50 89 ARG A C 1
ATOM 659 O O . ARG A 1 89 ? 0.134 -1.568 19.333 1.00 97.50 89 ARG A O 1
ATOM 666 N N . ALA A 1 90 ? -0.204 -0.627 17.311 1.00 97.19 90 ALA A N 1
ATOM 667 C CA . ALA A 1 90 ? -1.617 -0.973 17.192 1.00 97.19 90 ALA A CA 1
ATOM 668 C C . ALA A 1 90 ? -1.832 -2.495 17.246 1.00 97.19 90 ALA A C 1
ATOM 670 O O . ALA A 1 90 ? -2.661 -2.968 18.020 1.00 97.19 90 ALA A O 1
ATOM 671 N N . ALA A 1 91 ? -1.010 -3.265 16.524 1.00 97.06 91 ALA A N 1
ATOM 672 C CA . ALA A 1 91 ? -1.045 -4.725 16.553 1.00 97.06 91 ALA A CA 1
ATOM 673 C C . ALA A 1 91 ? -0.740 -5.290 17.950 1.00 97.06 91 ALA A C 1
ATOM 675 O O . ALA A 1 91 ? -1.450 -6.173 18.425 1.00 97.06 91 ALA A O 1
ATOM 676 N N . ARG A 1 92 ? 0.276 -4.751 18.641 1.00 98.12 92 ARG A N 1
ATOM 677 C CA . ARG A 1 92 ? 0.615 -5.156 20.016 1.00 98.12 92 ARG A CA 1
ATOM 678 C C . ARG A 1 92 ? -0.510 -4.859 21.011 1.00 98.12 92 ARG A C 1
ATOM 680 O O . ARG A 1 92 ? -0.681 -5.601 21.969 1.00 98.12 92 ARG A O 1
ATOM 687 N N . GLU A 1 93 ? -1.240 -3.770 20.802 1.00 98.12 93 GLU A N 1
ATOM 688 C CA . GLU A 1 93 ? -2.363 -3.341 21.645 1.00 98.12 93 GLU A CA 1
ATOM 689 C C . GLU A 1 93 ? -3.694 -4.015 21.259 1.00 98.12 93 GLU A C 1
ATOM 691 O O . GLU A 1 93 ? -4.685 -3.823 21.956 1.00 98.12 93 GLU A O 1
ATOM 696 N N . GLY A 1 94 ? -3.743 -4.783 20.161 1.00 97.38 94 GLY A N 1
ATOM 697 C CA . GLY A 1 94 ? -4.992 -5.336 19.626 1.00 97.38 94 GLY A CA 1
ATOM 698 C C . GLY A 1 94 ? -5.986 -4.256 19.181 1.00 97.38 94 GLY A C 1
ATOM 699 O O . GLY A 1 94 ? -7.194 -4.472 19.223 1.00 97.38 94 GLY A O 1
ATOM 700 N N . ARG A 1 95 ? -5.487 -3.074 18.805 1.00 97.38 95 ARG A N 1
ATOM 701 C CA . ARG A 1 95 ? -6.297 -1.892 18.506 1.00 97.38 95 ARG A CA 1
ATOM 702 C C . ARG A 1 95 ? -6.414 -1.683 17.001 1.00 97.38 95 ARG A C 1
ATOM 704 O O . ARG A 1 95 ? -5.407 -1.491 16.322 1.00 97.38 95 ARG A O 1
ATOM 711 N N . GLU A 1 96 ? -7.642 -1.645 16.500 1.00 95.75 96 GLU A N 1
ATOM 712 C CA . GLU A 1 96 ? -7.925 -1.297 15.107 1.00 95.75 96 GLU A CA 1
ATOM 713 C C . GLU A 1 96 ? -7.711 0.206 14.848 1.00 95.75 96 GLU A C 1
ATOM 715 O O . GLU A 1 96 ? -7.891 1.049 15.737 1.00 95.75 96 GLU A O 1
ATOM 720 N N . LEU A 1 97 ? -7.253 0.545 13.640 1.00 95.94 97 LEU A N 1
ATOM 721 C CA . LEU A 1 97 ? -7.067 1.934 13.218 1.00 95.94 97 LEU A CA 1
ATOM 722 C C . LEU A 1 97 ? -8.360 2.472 12.600 1.00 95.94 97 LEU A C 1
ATOM 724 O O . LEU A 1 97 ? -9.142 1.721 12.033 1.00 95.94 97 LEU A O 1
ATOM 728 N N . ALA A 1 98 ? -8.563 3.786 12.670 1.00 95.88 98 ALA A N 1
ATOM 729 C CA . ALA A 1 98 ? -9.629 4.434 11.915 1.00 95.88 98 ALA A CA 1
ATOM 730 C C . ALA A 1 98 ? -9.233 4.547 10.437 1.00 95.88 98 ALA A C 1
ATOM 732 O O . ALA A 1 98 ? -8.091 4.906 10.130 1.00 95.88 98 ALA A O 1
ATOM 733 N N . TYR A 1 99 ? -10.178 4.264 9.542 1.00 95.06 99 TYR A N 1
ATOM 734 C CA . TYR A 1 99 ? -9.974 4.281 8.097 1.00 95.06 99 TYR A CA 1
ATOM 735 C C . TYR A 1 99 ? -10.882 5.304 7.418 1.00 95.06 99 TYR A C 1
ATOM 737 O O . TYR A 1 99 ? -12.034 5.479 7.813 1.00 95.06 99 TYR A O 1
ATOM 745 N N . GLU A 1 100 ? -10.390 5.921 6.346 1.00 93.56 100 GLU A N 1
ATOM 746 C CA . GLU A 1 100 ? -11.178 6.817 5.498 1.00 93.56 100 GLU A CA 1
ATOM 747 C C . GLU A 1 100 ? -10.920 6.565 4.003 1.00 93.56 100 GLU A C 1
ATOM 749 O O . GLU A 1 100 ? -9.863 6.032 3.639 1.00 93.56 100 GLU A O 1
ATOM 754 N N . PRO A 1 101 ? -11.864 6.928 3.112 1.00 92.38 101 PRO A N 1
ATOM 755 C CA . PRO A 1 101 ? -11.655 6.829 1.674 1.00 92.38 101 PRO A CA 1
ATOM 756 C C . PRO A 1 101 ? -10.473 7.681 1.204 1.00 92.38 101 PRO A C 1
ATOM 758 O O . PRO A 1 101 ? -10.418 8.887 1.421 1.00 92.38 101 PRO A O 1
ATOM 761 N N . ALA A 1 102 ? -9.558 7.064 0.461 1.00 88.88 102 ALA A N 1
ATOM 762 C CA . ALA A 1 102 ? -8.431 7.742 -0.173 1.00 88.88 102 ALA A CA 1
ATOM 763 C C . ALA A 1 102 ? -8.881 8.745 -1.249 1.00 88.88 102 ALA A C 1
ATOM 765 O O . ALA A 1 102 ? -8.185 9.724 -1.530 1.00 88.88 102 ALA A O 1
ATOM 766 N N . LEU A 1 103 ? -10.044 8.504 -1.865 1.00 86.94 103 LEU A N 1
ATOM 767 C CA . LEU A 1 103 ? -10.621 9.393 -2.864 1.00 86.94 103 LEU A CA 1
ATOM 768 C C . LEU A 1 103 ? -11.003 10.735 -2.219 1.00 86.94 103 LEU A C 1
ATOM 770 O O . LEU A 1 103 ? -11.905 10.798 -1.395 1.00 86.94 103 LEU A O 1
ATOM 774 N N . GLY A 1 104 ? -10.331 11.813 -2.627 1.00 81.56 104 GLY A N 1
ATOM 775 C CA . GLY A 1 104 ? -10.576 13.172 -2.127 1.00 81.56 104 GLY A CA 1
ATOM 776 C C . GLY A 1 104 ? -9.748 13.551 -0.895 1.00 81.56 104 GLY A C 1
ATOM 777 O O . GLY A 1 104 ? -9.415 14.723 -0.750 1.00 81.56 104 GLY A O 1
ATOM 778 N N . ALA A 1 105 ? -9.346 12.579 -0.072 1.00 80.56 105 ALA A N 1
ATOM 779 C CA . ALA A 1 105 ? -8.450 12.797 1.066 1.00 80.56 105 ALA A CA 1
ATOM 780 C C . ALA A 1 105 ? -6.971 12.892 0.650 1.00 80.56 105 ALA A C 1
ATOM 782 O O . ALA A 1 105 ? -6.204 13.671 1.217 1.00 80.56 105 ALA A O 1
ATOM 783 N N . LEU A 1 106 ? -6.560 12.124 -0.367 1.00 73.44 106 LEU A N 1
ATOM 784 C CA . LEU A 1 106 ? -5.199 12.179 -0.896 1.00 73.44 106 LEU A CA 1
ATOM 785 C C . LEU A 1 106 ? -5.117 13.130 -2.097 1.00 73.44 106 LEU A C 1
ATOM 787 O O . LEU A 1 106 ? -5.948 13.043 -3.010 1.00 73.44 106 LEU A O 1
ATOM 791 N N . PRO A 1 107 ? -4.102 14.013 -2.159 1.00 65.31 107 PRO A N 1
ATOM 792 C CA . PRO A 1 107 ? -3.889 14.840 -3.334 1.00 65.31 107 PRO A CA 1
ATOM 793 C C . PRO A 1 107 ? -3.592 13.935 -4.529 1.00 65.31 107 PRO A C 1
ATOM 795 O O . PRO A 1 107 ? -2.644 13.149 -4.491 1.00 65.31 107 PRO A O 1
ATOM 798 N N . ARG A 1 108 ? -4.367 14.061 -5.615 1.00 62.88 108 ARG A N 1
ATOM 799 C CA . ARG A 1 108 ? -3.993 13.422 -6.880 1.00 62.88 108 ARG A CA 1
ATOM 800 C C . ARG A 1 108 ? -2.683 14.048 -7.365 1.00 62.88 108 ARG A C 1
ATOM 802 O O . ARG A 1 108 ? -2.653 15.259 -7.610 1.00 62.88 108 ARG A O 1
ATOM 809 N N . PRO A 1 109 ? -1.597 13.277 -7.516 1.00 54.19 109 PRO A N 1
ATOM 810 C CA . PRO A 1 109 ? -0.411 13.790 -8.173 1.00 54.19 109 PRO A CA 1
ATOM 811 C C . PRO A 1 109 ? -0.781 14.168 -9.611 1.00 54.19 109 PRO A C 1
ATOM 813 O O . PRO A 1 109 ? -1.434 13.414 -10.329 1.00 54.19 109 PRO A O 1
ATOM 816 N N . ARG A 1 110 ? -0.400 15.378 -10.034 1.00 53.91 110 ARG A N 1
ATOM 817 C CA . ARG A 1 110 ? -0.638 15.826 -11.412 1.00 53.91 110 ARG A CA 1
ATOM 818 C C . ARG A 1 110 ? 0.101 14.888 -12.377 1.00 53.91 110 ARG A C 1
ATOM 820 O O . ARG A 1 110 ? 1.214 14.466 -12.040 1.00 53.91 110 ARG A O 1
ATOM 827 N N . PRO A 1 111 ? -0.453 14.601 -13.572 1.00 51.84 111 PRO A N 1
ATOM 828 C CA . PRO A 1 111 ? 0.282 13.876 -14.599 1.00 51.84 111 PRO A CA 1
ATOM 829 C C . PRO A 1 111 ? 1.616 14.588 -14.813 1.00 51.84 111 PRO A C 1
ATOM 831 O O . PRO A 1 111 ? 1.639 15.777 -15.142 1.00 51.84 111 PRO A O 1
ATOM 834 N N . ARG A 1 112 ? 2.737 13.903 -14.565 1.00 48.41 112 ARG A N 1
ATOM 835 C CA . ARG A 1 112 ? 4.043 14.486 -14.876 1.00 48.41 112 ARG A CA 1
ATOM 836 C C . ARG A 1 112 ? 4.097 14.656 -16.398 1.00 48.41 112 ARG A C 1
ATOM 838 O O . ARG A 1 112 ? 3.812 13.681 -17.099 1.00 48.41 112 ARG A O 1
ATOM 845 N N . PRO A 1 113 ? 4.418 15.850 -16.927 1.00 41.41 113 PRO A N 1
ATOM 846 C CA . PRO A 1 113 ? 4.597 16.006 -18.362 1.00 41.41 113 PRO A CA 1
ATOM 847 C C . PRO A 1 113 ? 5.671 15.017 -18.828 1.00 41.41 113 PRO A C 1
ATOM 849 O O . PRO A 1 113 ? 6.710 14.859 -18.178 1.00 41.41 113 PRO A O 1
ATOM 852 N N . ARG A 1 114 ? 5.390 14.303 -19.924 1.00 42.62 114 ARG A N 1
ATOM 853 C CA . ARG A 1 114 ? 6.344 13.367 -20.531 1.00 42.62 114 ARG A CA 1
ATOM 854 C C . ARG A 1 114 ? 7.640 14.133 -20.822 1.00 42.62 114 ARG A C 1
ATOM 856 O O . ARG A 1 114 ? 7.605 15.099 -21.575 1.00 42.62 114 ARG A O 1
ATOM 863 N N . GLY A 1 115 ? 8.753 13.714 -20.218 1.00 47.12 115 GLY A N 1
ATOM 864 C CA . GLY A 1 115 ? 10.083 14.271 -20.501 1.00 47.12 115 GLY A CA 1
ATOM 865 C C . GLY A 1 115 ? 10.757 15.083 -19.390 1.00 47.12 115 GLY A C 1
ATOM 866 O O . GLY A 1 115 ? 11.860 15.568 -19.615 1.00 47.12 115 GLY A O 1
ATOM 867 N N . ALA A 1 116 ? 10.181 15.211 -18.189 1.00 42.38 116 ALA A N 1
ATOM 868 C CA . ALA A 1 116 ? 10.932 15.755 -17.053 1.00 42.38 116 ALA A CA 1
ATOM 869 C C . ALA A 1 116 ? 11.993 14.734 -16.598 1.00 42.38 116 ALA A C 1
ATOM 871 O O . ALA A 1 116 ? 11.712 13.833 -15.803 1.00 42.38 116 ALA A O 1
ATOM 872 N N . ALA A 1 117 ? 13.197 14.840 -17.164 1.00 40.38 117 ALA A N 1
ATOM 873 C CA . ALA A 1 117 ? 14.380 14.125 -16.708 1.00 40.38 117 ALA A CA 1
ATOM 874 C C . ALA A 1 117 ? 14.567 14.341 -15.197 1.00 40.38 117 ALA A C 1
ATOM 876 O O . ALA A 1 117 ? 14.333 15.439 -14.690 1.00 40.38 117 ALA A O 1
ATOM 877 N N . ASN A 1 118 ? 14.991 13.300 -14.475 1.00 41.28 118 AS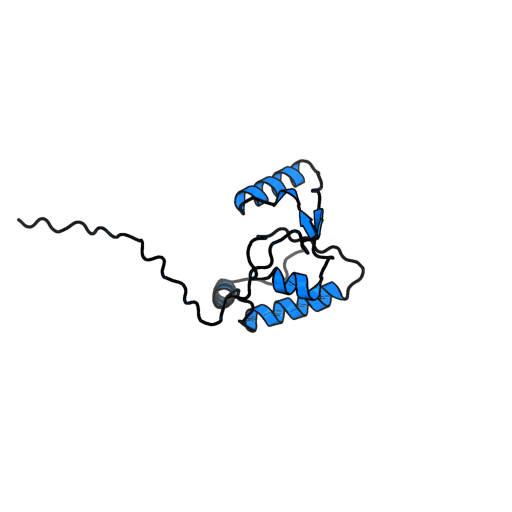N A N 1
ATOM 878 C CA . ASN A 1 118 ? 15.490 13.478 -13.115 1.00 41.28 118 ASN A CA 1
ATOM 879 C C . ASN A 1 11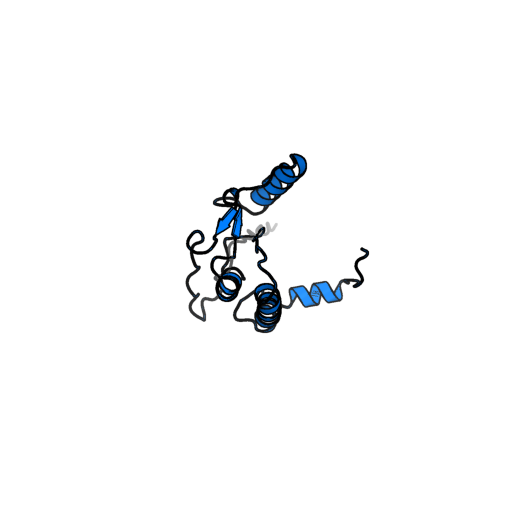8 ? 16.695 14.425 -13.198 1.00 41.28 118 ASN A C 1
ATOM 881 O O . ASN A 1 118 ? 17.757 14.020 -13.671 1.00 41.28 118 ASN A O 1
ATOM 885 N N . GLY A 1 119 ? 16.517 15.674 -12.761 1.00 35.84 119 GLY A N 1
ATOM 886 C CA . GLY A 1 119 ? 17.632 16.523 -12.366 1.00 35.84 119 GLY A CA 1
ATOM 887 C C . GLY A 1 119 ? 18.441 15.737 -11.347 1.00 35.84 119 GLY A C 1
ATOM 888 O O . GLY A 1 119 ? 17.887 15.226 -10.373 1.00 35.84 119 GLY A O 1
ATOM 889 N N . ARG A 1 120 ? 19.708 15.517 -11.678 1.00 38.16 120 ARG A N 1
ATOM 890 C CA . ARG A 1 120 ? 20.639 14.727 -10.894 1.00 38.16 120 ARG A CA 1
ATOM 891 C C . ARG A 1 120 ? 20.716 15.286 -9.478 1.00 38.16 120 ARG A C 1
ATOM 893 O O . ARG A 1 120 ? 20.730 16.497 -9.282 1.00 38.16 120 ARG A O 1
ATOM 900 N N . ASP A 1 121 ? 20.816 14.371 -8.525 1.00 41.09 121 ASP A N 1
ATOM 901 C CA . ASP A 1 121 ? 21.350 14.619 -7.189 1.00 41.09 121 ASP A CA 1
ATOM 902 C C . ASP A 1 121 ? 22.869 14.872 -7.349 1.00 41.09 121 ASP A C 1
ATOM 904 O O . ASP A 1 121 ? 23.714 14.062 -6.980 1.00 41.09 121 ASP A O 1
ATOM 908 N N . GLU A 1 122 ? 23.220 15.955 -8.050 1.00 41.09 122 GLU A N 1
ATOM 909 C CA . GLU A 1 122 ? 24.568 16.525 -8.119 1.00 41.09 122 GLU A CA 1
ATOM 910 C C . GLU A 1 122 ? 24.764 17.367 -6.857 1.00 41.09 122 GLU A C 1
ATOM 912 O O . GLU A 1 122 ? 24.765 18.592 -6.896 1.00 41.09 122 GLU A O 1
ATOM 917 N N . ASN A 1 123 ? 24.857 16.704 -5.707 1.00 37.97 123 ASN A N 1
ATOM 918 C CA . ASN A 1 123 ? 25.526 17.287 -4.550 1.00 37.97 123 ASN A CA 1
ATOM 919 C C . ASN A 1 123 ? 26.099 16.185 -3.654 1.00 37.97 123 ASN A C 1
ATOM 921 O O . ASN A 1 123 ? 25.760 16.042 -2.480 1.00 37.97 123 ASN A O 1
ATOM 925 N N . ARG A 1 124 ? 26.972 15.364 -4.243 1.00 37.88 124 ARG A N 1
ATOM 926 C CA . ARG A 1 124 ? 28.032 14.700 -3.488 1.00 37.88 124 ARG A CA 1
ATOM 927 C C . ARG A 1 124 ? 29.301 15.467 -3.807 1.00 37.88 124 ARG A C 1
ATOM 929 O O . ARG A 1 124 ? 29.948 15.221 -4.818 1.00 37.88 124 ARG A O 1
ATOM 936 N N . ASP A 1 125 ? 29.542 16.479 -2.991 1.00 37.69 125 ASP A N 1
ATOM 937 C CA . ASP A 1 125 ? 30.769 17.254 -2.998 1.00 37.69 125 ASP A CA 1
ATOM 938 C C . ASP A 1 125 ? 31.892 16.330 -2.497 1.00 37.69 125 ASP A C 1
ATOM 940 O O . ASP A 1 125 ? 32.137 16.205 -1.297 1.00 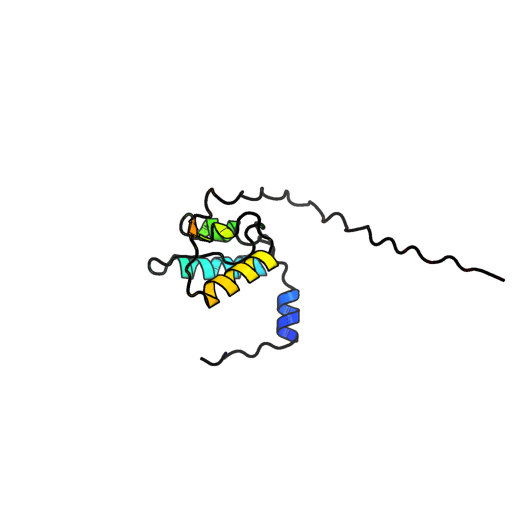37.69 125 ASP A O 1
ATOM 944 N N . ASP A 1 126 ? 32.508 15.588 -3.421 1.00 41.78 126 ASP A N 1
ATOM 945 C CA . ASP A 1 126 ? 33.833 15.006 -3.222 1.00 41.78 126 ASP A CA 1
ATOM 946 C C . ASP A 1 126 ? 34.826 16.175 -3.239 1.00 41.78 126 ASP A C 1
ATOM 948 O O . ASP A 1 126 ? 35.441 16.492 -4.259 1.00 41.78 126 ASP A O 1
ATOM 952 N N . THR A 1 127 ? 34.976 16.842 -2.091 1.00 41.19 127 THR A N 1
ATOM 953 C CA . THR A 1 127 ? 36.183 17.629 -1.832 1.00 41.19 127 THR A CA 1
ATOM 954 C C . THR A 1 127 ? 37.340 16.643 -1.727 1.00 41.19 127 THR A C 1
ATOM 956 O O . THR A 1 127 ? 37.620 16.080 -0.669 1.00 41.19 127 THR A O 1
ATOM 959 N N . ALA A 1 128 ? 37.967 16.389 -2.872 1.00 45.12 128 ALA A N 1
ATOM 960 C CA . ALA A 1 128 ? 39.264 15.758 -2.952 1.00 45.12 128 ALA A CA 1
ATOM 961 C C . ALA A 1 128 ? 40.298 16.657 -2.258 1.00 45.12 128 ALA A C 1
ATOM 963 O O . ALA A 1 128 ? 40.433 17.840 -2.575 1.00 45.12 128 ALA A O 1
ATOM 964 N N . ASP A 1 129 ? 41.000 16.066 -1.299 1.00 48.22 129 ASP A N 1
ATOM 965 C CA . ASP A 1 129 ? 42.184 16.600 -0.634 1.00 48.22 129 ASP A CA 1
ATOM 966 C C . ASP A 1 129 ? 43.283 16.871 -1.684 1.00 48.22 129 ASP A C 1
ATOM 968 O O . ASP A 1 129 ? 43.679 15.935 -2.391 1.00 48.22 129 ASP A O 1
ATOM 972 N N . PRO A 1 130 ? 43.743 18.122 -1.886 1.00 44.75 130 PRO A N 1
ATOM 973 C CA . PRO A 1 130 ? 44.782 18.398 -2.861 1.00 44.75 130 PRO A CA 1
ATOM 974 C C . PRO A 1 130 ? 46.148 17.999 -2.302 1.00 44.75 130 PRO A C 1
ATOM 976 O O . PRO A 1 130 ? 46.561 18.425 -1.227 1.00 44.75 130 PRO A O 1
ATOM 979 N N . GLU A 1 131 ? 46.852 17.203 -3.101 1.00 41.84 131 GLU A N 1
ATOM 980 C CA . GLU A 1 131 ? 48.244 16.802 -2.936 1.00 41.84 131 GLU A CA 1
ATOM 981 C C . GLU A 1 131 ? 49.137 17.902 -2.330 1.00 41.84 131 GLU A C 1
ATOM 983 O O . GLU A 1 131 ? 49.414 18.929 -2.954 1.00 41.84 131 GLU A O 1
ATOM 988 N N . GLY A 1 132 ? 49.675 17.635 -1.139 1.00 36.91 132 GLY A N 1
ATOM 989 C CA . GLY A 1 132 ? 50.888 18.278 -0.650 1.00 36.91 132 GLY A CA 1
ATOM 990 C C . GLY A 1 132 ? 52.108 17.588 -1.254 1.00 36.91 132 GLY A C 1
ATOM 991 O O . GLY A 1 132 ? 52.515 16.525 -0.789 1.00 36.91 132 GLY A O 1
ATOM 992 N N . ARG A 1 133 ? 52.681 18.189 -2.299 1.00 43.97 133 ARG A N 1
ATOM 993 C CA . ARG A 1 133 ? 54.068 17.947 -2.714 1.00 43.97 133 ARG A CA 1
ATOM 994 C C . ARG A 1 133 ? 55.000 18.724 -1.786 1.00 43.97 133 ARG A C 1
ATOM 996 O O . ARG A 1 133 ? 54.885 19.944 -1.736 1.00 43.97 133 ARG A O 1
ATOM 1003 N N . GLU A 1 134 ? 55.887 18.014 -1.094 1.00 40.44 134 GLU A N 1
ATOM 1004 C CA . GLU A 1 134 ? 57.365 18.109 -1.135 1.00 40.44 134 GLU A CA 1
ATOM 1005 C C . GLU A 1 134 ? 57.991 17.227 -0.045 1.00 40.44 134 GLU A C 1
ATOM 1007 O O . GLU A 1 134 ? 57.514 17.262 1.112 1.00 40.44 134 GLU A O 1
#

Secondary structure (DSSP, 8-state):
---SS---HHHHHHHHTS---TT-HHHHHHHHHHHHHHHTSSS--EE--S-TT-TTTHHHHHHHHGGGEEEEGGGTT--HHHHHHHHHHHHHHTPPPPEEEHHHHSPPPPPPPTT------------PPP----

Radius of gyration: 20.59 Å; chains: 1; bounding box: 75×41×42 Å

Foldseek 3Di:
DDDPDDQDPVNVVVVVVFDLACPGCVNVVVLLVVLLVVQPDPLDQAEDLDDLQDPSCPVSNCVRNNQSYKYFPVCPPDDPVRSVVVVVVCVVVVHDGDIGGSHPVRDDDDPDPPPPPPPDPPPPPPPDDDDDDD

=== Feature glossary ===
Key to the feature types in this record:

Secondary structure (8-state, DSSP). Secondary structure is the local, repeating backbone conformation. DSSP classifies it into eight states by reading the hydrogen-bond network: three helix types (H, G, I), two β types (E, B), two non-regular types (T, S), and unstructured coil (-).

Backbone torsions (φ/ψ). Backbone dihedral angles. Every residue except chain termini has a φ (preceding-C → N → Cα → C) and a ψ (N → Cα → C → next-N). They are reported in degrees following the IUPAC sign convention. Secondary structure is essentially a statement about which (φ, ψ) basin each residue occupies.

Predicted aligned error. Predicted Aligned Error (PAE) is an AlphaFold confidence matrix: entry (i, j) is the expected error in the position of residue j, in ångströms, when the prediction is superimposed on the true structure at residue i. Low PAE within a block of residues means that block is internally rigid and well-predicted; high PAE between two blocks means their relative placement is uncertain even if each block individually is confident.

B-factor. B-factor (Debye–Waller factor) reflects atomic displacement in the crystal lattice. It is an experimental observable (units Å²), not a prediction; low values mean the atom is pinned down, high values mean it moves or is heterogeneous across the crystal.

Secondary structure (3-state, P-SEA). Three-state secondary structure (P-SEA) collapses the eight DSSP classes into helix (a), strand (b), and coil (c). P-SEA assigns these from Cα geometry alone — distances and angles — without requiring backbone oxygens, so it works on any Cα trace.

Sequence. Primary structure: the covalent order of the twenty standard amino acids along the backbone. Two proteins with the same sequence will (almost always) fold to the same structure; two with 30% identity often share a fold but not the details.

pLDDT. pLDDT is the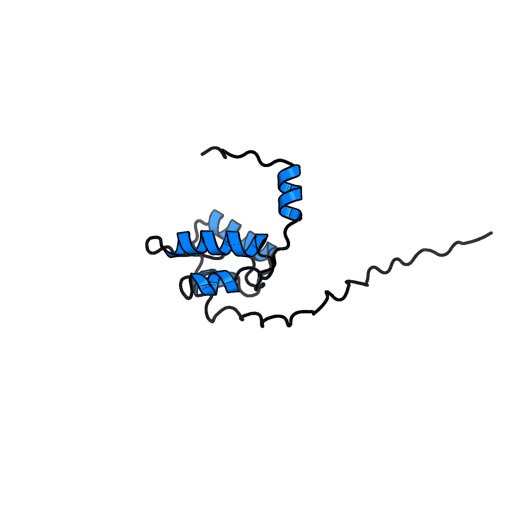 predicted lDDT-Cα score: AlphaFold's confidence that the local environment of each residue (all inter-atomic distances within 15 Å) is correctly placed. It is a per-residue number between 0 and 100, with higher meaning more reliable.

InterPro / GO / CATH / organism. Functional annotations link the protein to curated databases. InterPro entries identify conserved domains and families by matching the sequence against member-database signatures (Pfam, PROSITE, CDD, …). Gene Ontology (GO) terms describe molecular function, biological process, and cellular component in a controlled vocabulary. CATH places the structure in a hierarchical fold classification (Class/Architecture/Topology/Homologous-superfamily). The organism is the source species.

Contact-map, Ramachandran, and PAE plots. Three diagnostic plots accompany the record. The Cα contact map visualizes the tertiary structure as a 2D adjacency matrix (8 Å cutoff, sequence-local contacts suppressed). The Ramachandran plot shows the distribution of backbone (φ, ψ) torsions, with points in the α and β basins reflecting secondary structure content. The PAE plot shows AlphaFold's inter-residue confidence as a color matrix.

mmCIF coordinates. The mmCIF table is the protein's shape written out atom by atom. For each backbone N, Cα, C, and carbonyl O, it records an (x, y, z) coordinate triple in Å plus the residue type, chain letter, and residue number.

Radius of gyration, Cα contacts, bounding box. Three whole-structure scalars: the radius of gyration (RMS distance of Cα from centroid, in Å), the count of Cα–Cα contacts (pairs closer than 8 Å and separated by more than four residues in sequence — i.e. tertiary, not local, contacts), and the bounding-box dimensions. Together they distinguish compact globular folds from extended fibres or disordered chains.

Foldseek 3Di. The Foldseek 3Di string encodes local tertiary geometry as a 20-letter alphabet — one character per residue — derived from the relative positions of nearby Cα atoms. Unlike the amino-acid sequence, 3Di is a direct function of the 3D structure, so two proteins with the same fold have similar 3Di strings even at low sequence identity.

Rendered structure images. Six rendered views show the 3D structure from the faces of a cube — i.e. along ±x, ±y, ±z. Rendering representation is drawn randomly per protein from cartoon (secondary-structure ribbons), sticks (backbone bonds), or molecular surface; coloring is either N→C rainbow (blue at the N-terminus through red at the C-terminus) or one color per chain.

Nearest PDB structures. The Foldseek neighbor list gives the closest experimentally determined structures in the PDB, ranked by structural alignment. TM-score near 1 means near-identical fold; near 0.3 means only rough topology match. This is how one finds what a novel AlphaFold prediction most resembles in the solved-structure universe.

Solvent-accessible surface area. SASA measures how much of the protein is reachable by solvent. It is computed by rolling a water-sized probe over the atomic surface and summing the exposed area (Å²). Per-residue SASA distinguishes core (buried, low SASA) from surface (exposed, high SASA) residues; total SASA is a whole-molecule size measure.